Protein AF-A0A8T5SQ68-F1 (afdb_monomer)

Secondary structure (DSSP, 8-state):
-PPPHHHHHHHHHHPEEPTTHHHHHHHHHGGG-TTTSTTS-HHHHHHHHHHHHHHHHHHHTT-SEE-HHHHHHHHHHHHHHHHS-------SS------PPP---HHHHHHHHHT----HHHHHHHHHHHHHHHHHHHHTT-

Mean predicted aligned error: 16.16 Å

Solvent-accessible surface area (backbone atoms only — not comparable to full-atom values): 8433 Å² total; per-residue (Å²): 132,85,80,49,75,66,55,50,52,54,42,44,72,64,28,38,72,44,88,69,49,63,60,55,49,44,72,59,29,61,79,51,41,54,90,84,44,70,93,64,60,52,30,63,54,48,44,52,47,39,57,51,42,13,22,43,50,19,43,75,72,72,34,60,56,22,51,71,70,28,45,51,54,27,46,54,52,48,47,52,56,67,71,41,92,63,87,81,62,85,42,95,88,54,77,65,87,83,79,76,79,92,77,97,54,72,70,59,49,59,51,52,61,74,64,59,77,71,53,72,70,56,48,52,50,50,51,56,51,48,52,52,50,51,50,53,29,65,76,64,79,100

Structure (mmCIF, N/CA/C/O backbone):
data_AF-A0A8T5SQ68-F1
#
_entry.id   AF-A0A8T5SQ68-F1
#
loop_
_atom_site.group_PDB
_atom_site.id
_atom_site.type_symbol
_atom_site.label_atom_id
_atom_site.label_alt_id
_atom_site.label_comp_id
_atom_site.label_asym_id
_atom_site.label_entity_id
_atom_site.label_seq_id
_atom_site.pdbx_PDB_ins_code
_atom_site.Cartn_x
_atom_site.Cartn_y
_atom_site.Cartn_z
_atom_site.occupancy
_atom_site.B_iso_or_equiv
_atom_site.auth_seq_id
_atom_site.auth_comp_id
_atom_site.auth_asym_id
_atom_site.auth_atom_id
_atom_site.pdbx_PDB_model_num
ATOM 1 N N . MET A 1 1 ? -25.469 -1.768 2.848 1.00 49.78 1 MET A N 1
ATOM 2 C CA . MET A 1 1 ? -25.227 -0.749 1.802 1.00 49.78 1 MET A CA 1
ATOM 3 C C . MET A 1 1 ? -23.784 -0.870 1.349 1.00 49.78 1 MET A C 1
ATOM 5 O O . MET A 1 1 ? -22.913 -0.959 2.204 1.00 49.78 1 MET A O 1
ATOM 9 N N . SER A 1 2 ? -23.524 -0.923 0.044 1.00 72.50 2 SER A N 1
ATOM 10 C CA . SER A 1 2 ? -22.158 -0.872 -0.489 1.00 72.50 2 SER A CA 1
ATOM 11 C C . SER A 1 2 ? -21.561 0.516 -0.240 1.00 72.50 2 SER A C 1
ATOM 13 O O . SER A 1 2 ? -22.194 1.513 -0.585 1.00 72.50 2 SER A O 1
ATOM 15 N N . ARG A 1 3 ? -20.367 0.589 0.360 1.00 72.31 3 ARG A N 1
ATOM 16 C CA . ARG A 1 3 ? -19.644 1.856 0.562 1.00 72.31 3 ARG A CA 1
ATOM 17 C C . ARG A 1 3 ? -19.318 2.468 -0.802 1.00 72.31 3 ARG A C 1
ATOM 19 O O . ARG A 1 3 ? -18.818 1.756 -1.674 1.00 72.31 3 ARG A O 1
ATOM 26 N N . THR A 1 4 ? -19.597 3.756 -1.007 1.00 80.94 4 THR A N 1
ATOM 27 C CA . THR A 1 4 ? -19.184 4.420 -2.251 1.00 80.94 4 THR A CA 1
ATOM 28 C C . THR A 1 4 ? -17.679 4.712 -2.215 1.00 80.94 4 THR A C 1
ATOM 30 O O . THR A 1 4 ? -17.112 4.861 -1.128 1.00 80.94 4 THR A O 1
ATOM 33 N N . PRO A 1 5 ? -16.998 4.844 -3.368 1.00 76.50 5 PRO A N 1
ATOM 34 C CA . PRO A 1 5 ? -15.575 5.195 -3.394 1.00 76.50 5 PRO A CA 1
ATOM 35 C C . PRO A 1 5 ? -15.244 6.482 -2.617 1.00 76.50 5 PRO A C 1
ATOM 37 O O . PRO A 1 5 ? -14.193 6.584 -1.987 1.00 76.50 5 PRO A O 1
ATOM 40 N N . VAL A 1 6 ? -16.166 7.450 -2.613 1.00 76.50 6 VAL A N 1
ATOM 41 C CA . VAL A 1 6 ? -16.026 8.714 -1.875 1.00 76.50 6 VAL A CA 1
ATOM 42 C C . VAL A 1 6 ? -16.093 8.490 -0.362 1.00 76.50 6 VAL A C 1
ATOM 44 O O . VAL A 1 6 ? -15.338 9.121 0.379 1.00 76.50 6 VAL A O 1
ATOM 47 N N . ASP A 1 7 ? -16.950 7.581 0.104 1.00 75.19 7 ASP A N 1
ATOM 48 C CA . ASP A 1 7 ? -17.066 7.254 1.530 1.00 75.19 7 ASP A CA 1
ATOM 49 C C . ASP A 1 7 ? -15.795 6.586 2.053 1.00 75.19 7 ASP A C 1
ATOM 51 O O . ASP A 1 7 ? -15.318 6.936 3.133 1.00 75.19 7 ASP A O 1
ATOM 55 N N . VAL A 1 8 ? -15.201 5.693 1.254 1.00 77.62 8 VAL A N 1
ATOM 56 C CA . VAL A 1 8 ? -13.913 5.062 1.575 1.00 77.62 8 VAL A CA 1
ATOM 57 C C . VAL A 1 8 ? -12.814 6.118 1.656 1.00 77.62 8 VAL A C 1
ATOM 59 O O . VAL A 1 8 ? -12.080 6.158 2.637 1.00 77.62 8 VAL A O 1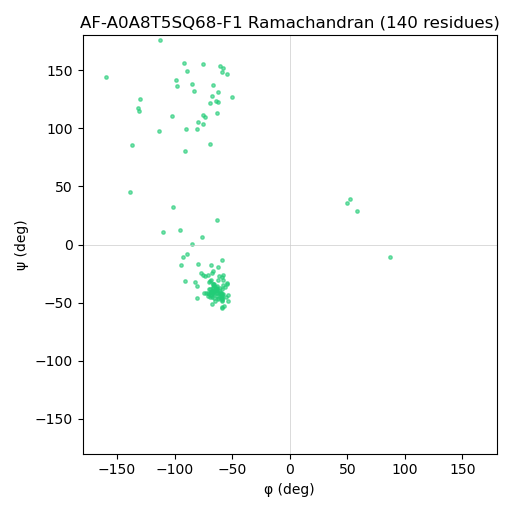
ATOM 62 N N . TYR A 1 9 ? -12.736 7.031 0.683 1.00 81.50 9 TYR A N 1
ATOM 63 C CA . TYR A 1 9 ? -11.736 8.103 0.700 1.00 81.50 9 TYR A CA 1
ATOM 64 C C . TYR A 1 9 ? -11.866 9.005 1.937 1.00 81.50 9 TYR A C 1
ATOM 66 O O . TYR A 1 9 ? -10.871 9.318 2.592 1.00 81.50 9 TYR A O 1
ATOM 74 N N . ARG A 1 10 ? -13.096 9.384 2.308 1.00 83.19 10 ARG A N 1
ATOM 75 C CA . ARG A 1 10 ? -13.359 10.145 3.541 1.00 83.19 10 ARG A CA 1
ATOM 76 C C . ARG A 1 10 ? -12.974 9.364 4.795 1.00 83.19 10 ARG A C 1
ATOM 78 O O . ARG A 1 10 ? -12.459 9.969 5.729 1.00 83.19 10 ARG A O 1
ATOM 85 N N . GLY A 1 11 ? -13.217 8.055 4.812 1.00 81.62 11 GLY A N 1
ATOM 86 C CA . GLY A 1 11 ? -12.796 7.153 5.883 1.00 81.62 11 GLY A CA 1
ATOM 87 C C . GLY A 1 11 ? -11.283 7.153 6.073 1.00 81.62 11 GLY A C 1
ATOM 88 O O . GLY A 1 11 ? -10.797 7.501 7.143 1.00 81.62 11 GLY A O 1
ATOM 89 N N . LEU A 1 12 ? -10.536 6.902 4.996 1.00 85.19 12 LEU A N 1
ATOM 90 C CA . LEU A 1 12 ? -9.069 6.887 5.002 1.00 85.19 12 LEU A CA 1
ATOM 91 C C . LEU A 1 12 ? -8.449 8.216 5.462 1.00 85.19 12 LEU A C 1
ATOM 93 O O . LEU A 1 12 ? -7.396 8.229 6.098 1.00 85.19 12 LEU A O 1
ATOM 97 N N . LEU A 1 13 ? -9.079 9.350 5.140 1.00 87.25 13 LEU A N 1
ATOM 98 C CA . LEU A 1 13 ? -8.618 10.659 5.611 1.00 87.25 13 LEU A CA 1
ATOM 99 C C . LEU A 1 13 ? -8.821 10.854 7.119 1.00 87.25 13 LEU A C 1
ATOM 101 O O . LEU A 1 13 ? -8.031 11.564 7.740 1.00 87.25 13 LEU A O 1
ATOM 105 N N . LYS A 1 14 ? -9.860 10.245 7.699 1.00 87.38 14 LYS A N 1
ATOM 106 C CA . LYS A 1 14 ? -10.158 10.330 9.135 1.00 87.38 14 LYS A CA 1
ATOM 107 C C . LYS A 1 14 ? -9.300 9.379 9.964 1.00 87.38 14 LYS A C 1
ATOM 109 O O . LYS A 1 14 ? -8.893 9.763 11.057 1.00 87.38 14 LYS A O 1
ATOM 114 N N . THR A 1 15 ? -8.991 8.196 9.435 1.00 90.06 15 THR A N 1
ATOM 115 C CA . THR A 1 15 ? -8.164 7.199 10.120 1.00 90.06 15 THR A CA 1
ATOM 116 C C . THR A 1 15 ? -6.741 7.718 10.330 1.00 90.06 15 THR A C 1
ATOM 118 O O . THR A 1 15 ? -6.045 8.113 9.382 1.00 90.06 15 THR A O 1
ATOM 121 N N . ARG A 1 16 ? -6.301 7.724 11.587 1.00 91.44 16 ARG A N 1
ATOM 122 C CA . ARG A 1 16 ? -4.962 8.143 12.012 1.00 91.44 16 ARG A CA 1
ATOM 123 C C . ARG A 1 16 ? -4.022 6.944 12.058 1.00 91.44 16 ARG A C 1
ATOM 125 O O . ARG A 1 16 ? -4.465 5.805 12.137 1.00 91.44 16 ARG A O 1
ATOM 132 N N . LEU A 1 17 ? -2.729 7.215 11.942 1.00 88.62 17 LEU A N 1
ATOM 133 C CA . LEU A 1 17 ? -1.692 6.220 12.190 1.00 88.62 17 LEU A CA 1
ATOM 134 C C . LEU A 1 17 ? -1.185 6.445 13.611 1.00 88.62 17 LEU A C 1
ATOM 136 O O . LEU A 1 17 ? -0.944 7.599 13.969 1.00 88.62 17 LEU A O 1
ATOM 140 N N . GLU A 1 18 ? -1.006 5.369 14.367 1.00 90.75 18 GLU A N 1
ATOM 141 C CA . GLU A 1 18 ? -0.240 5.392 15.611 1.00 90.75 18 GLU A CA 1
ATOM 142 C C . GLU A 1 18 ? 1.171 5.969 15.361 1.00 90.75 18 GLU A C 1
ATOM 144 O O . GLU A 1 18 ? 1.752 5.785 14.285 1.00 90.75 18 GLU A O 1
ATOM 149 N N . GLU A 1 19 ? 1.731 6.685 16.342 1.00 85.38 19 GLU A N 1
ATOM 150 C CA . GLU A 1 19 ? 2.985 7.447 16.195 1.00 85.38 19 GLU A CA 1
ATOM 151 C C . GLU A 1 19 ? 4.190 6.592 15.778 1.00 85.38 19 GLU A C 1
ATOM 153 O O . GLU A 1 19 ? 5.087 7.089 15.104 1.00 85.38 19 GLU A O 1
ATOM 158 N N . SER A 1 20 ? 4.190 5.304 16.126 1.00 86.31 20 SER A N 1
ATOM 159 C CA . SER A 1 20 ? 5.266 4.355 15.820 1.00 86.31 20 SER A CA 1
ATOM 160 C C . SER A 1 20 ? 5.228 3.810 14.383 1.00 86.31 20 SER A C 1
ATOM 162 O O . SER A 1 20 ? 6.219 3.271 13.889 1.00 86.31 20 SER A O 1
ATOM 164 N N . ILE A 1 21 ? 4.096 3.941 13.683 1.00 88.50 21 ILE A N 1
ATOM 165 C CA . ILE A 1 21 ? 3.873 3.330 12.364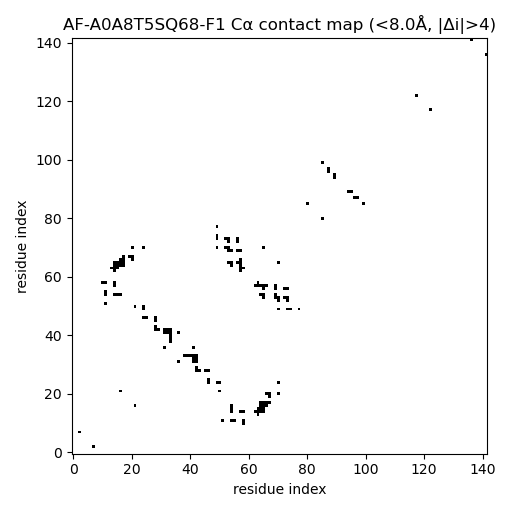 1.00 88.50 21 ILE A CA 1
ATOM 166 C C . ILE A 1 21 ? 4.734 3.936 11.244 1.00 88.50 21 ILE A C 1
ATOM 168 O O . ILE A 1 21 ? 5.245 3.167 10.424 1.00 88.50 21 ILE A O 1
ATOM 172 N N . PRO A 1 22 ? 4.895 5.272 11.133 1.00 88.00 22 PRO A N 1
ATOM 173 C CA . PRO A 1 22 ? 5.717 5.870 10.084 1.00 88.00 22 PRO A CA 1
ATOM 174 C C . PRO A 1 22 ? 7.137 5.298 10.029 1.00 88.00 22 PRO A C 1
ATOM 176 O O . PRO A 1 22 ? 7.584 4.942 8.938 1.00 88.00 22 PRO A O 1
ATOM 179 N N . ASP A 1 23 ? 7.778 5.125 11.185 1.00 86.69 23 ASP A N 1
ATOM 180 C CA . ASP A 1 23 ? 9.145 4.606 11.300 1.00 86.69 23 ASP A CA 1
ATOM 181 C C . ASP A 1 23 ? 9.229 3.132 10.865 1.00 86.69 23 ASP A C 1
ATOM 183 O O . ASP A 1 23 ? 10.171 2.719 10.186 1.00 86.69 23 ASP A O 1
ATOM 187 N N . GLN A 1 24 ? 8.205 2.332 11.179 1.00 85.62 24 GLN A N 1
ATOM 188 C CA . GLN A 1 24 ? 8.119 0.928 10.751 1.00 85.62 24 GLN A CA 1
ATOM 189 C C . GLN A 1 24 ? 7.954 0.801 9.231 1.00 85.62 24 GLN A C 1
ATOM 191 O O . GLN A 1 24 ? 8.605 -0.027 8.589 1.00 85.62 24 GLN A O 1
ATOM 196 N N . ILE A 1 25 ? 7.117 1.650 8.627 1.00 86.88 25 ILE A N 1
ATOM 197 C CA . ILE A 1 25 ? 6.952 1.702 7.167 1.00 86.88 25 ILE A CA 1
ATOM 198 C C . ILE A 1 25 ? 8.266 2.125 6.498 1.00 86.88 25 ILE A C 1
ATOM 200 O O . ILE A 1 25 ? 8.644 1.579 5.455 1.00 86.88 25 ILE A O 1
ATOM 204 N N . GLU A 1 26 ? 8.981 3.085 7.080 1.00 85.88 26 GLU A N 1
ATOM 205 C CA . GLU A 1 26 ? 10.283 3.522 6.579 1.00 85.88 26 GLU A CA 1
ATOM 206 C C . GLU A 1 26 ? 11.314 2.385 6.614 1.00 85.88 26 GLU A C 1
ATOM 208 O O . GLU A 1 26 ? 11.947 2.112 5.592 1.00 85.88 26 GLU A O 1
ATOM 213 N N . ALA A 1 27 ? 11.397 1.633 7.716 1.00 84.38 27 ALA A N 1
ATOM 214 C CA . ALA A 1 27 ? 12.311 0.494 7.864 1.00 84.38 27 ALA A CA 1
ATOM 215 C C . ALA A 1 27 ? 12.118 -0.605 6.796 1.00 84.38 27 ALA A C 1
ATOM 217 O O . ALA A 1 27 ? 13.076 -1.287 6.406 1.00 84.38 27 ALA A O 1
ATOM 218 N N . VAL A 1 28 ? 10.891 -0.778 6.298 1.00 80.81 28 VAL A N 1
ATOM 219 C CA . VAL A 1 28 ? 10.574 -1.702 5.197 1.00 80.81 28 VAL A CA 1
ATOM 220 C C . VAL A 1 28 ? 10.915 -1.081 3.843 1.00 80.81 28 VAL A C 1
ATOM 222 O O . VAL A 1 28 ? 11.547 -1.719 2.999 1.00 80.81 28 VAL A O 1
ATOM 225 N N . THR A 1 29 ? 10.532 0.177 3.627 1.00 80.00 29 THR A N 1
ATOM 226 C CA . THR A 1 29 ? 10.631 0.835 2.312 1.00 80.00 29 THR A CA 1
ATOM 227 C C . THR A 1 29 ? 12.044 1.284 1.940 1.00 80.00 29 THR A C 1
ATOM 229 O O . THR A 1 29 ? 12.370 1.314 0.753 1.00 80.00 29 THR A O 1
ATOM 232 N N . VAL A 1 30 ? 12.923 1.520 2.921 1.00 79.19 30 VAL A N 1
ATOM 233 C CA . VAL A 1 30 ? 14.356 1.824 2.711 1.00 79.19 30 VAL A CA 1
ATOM 234 C C . VAL A 1 30 ? 15.095 0.717 1.946 1.00 79.19 30 VAL A C 1
ATOM 236 O O . VAL A 1 30 ? 16.073 0.977 1.243 1.00 79.19 30 VAL A O 1
ATOM 239 N N . ARG A 1 31 ? 14.613 -0.528 2.020 1.00 71.81 31 ARG A N 1
ATOM 240 C CA . ARG A 1 31 ? 15.208 -1.667 1.300 1.00 71.81 31 ARG A CA 1
ATOM 241 C C . ARG A 1 31 ? 15.028 -1.572 -0.217 1.00 71.81 31 ARG A C 1
ATOM 243 O O . ARG A 1 31 ? 15.755 -2.226 -0.954 1.00 71.81 31 ARG A O 1
ATOM 250 N N . PHE A 1 32 ? 14.100 -0.733 -0.676 1.00 65.06 32 PHE A N 1
ATOM 251 C CA . PHE A 1 32 ? 13.783 -0.495 -2.085 1.00 65.06 32 PHE A CA 1
ATOM 252 C C . PHE A 1 32 ? 14.409 0.814 -2.597 1.00 65.06 32 PHE A C 1
ATOM 254 O O . PHE A 1 32 ? 13.822 1.521 -3.415 1.00 65.06 32 PHE A O 1
ATOM 261 N N . THR A 1 33 ? 15.577 1.179 -2.062 1.00 57.53 33 THR A N 1
ATOM 262 C CA . THR A 1 33 ? 16.271 2.442 -2.345 1.00 57.53 33 THR A CA 1
ATOM 263 C C . THR A 1 33 ? 16.637 2.611 -3.821 1.00 57.53 33 THR A C 1
ATOM 265 O O . THR A 1 33 ? 16.867 1.651 -4.561 1.00 57.53 33 THR A O 1
ATOM 268 N N . ASP A 1 34 ? 16.738 3.877 -4.233 1.00 52.78 34 ASP A N 1
ATOM 269 C CA . ASP A 1 34 ? 16.906 4.312 -5.624 1.00 52.78 34 ASP A CA 1
ATOM 270 C C . ASP A 1 34 ? 18.161 3.755 -6.324 1.00 52.78 34 ASP A C 1
ATOM 272 O O . ASP A 1 34 ? 18.236 3.794 -7.546 1.00 52.78 34 ASP A O 1
ATOM 276 N N . ALA A 1 35 ? 19.122 3.178 -5.595 1.00 50.62 35 ALA A N 1
ATOM 277 C CA . ALA A 1 35 ? 20.294 2.532 -6.187 1.00 50.62 35 ALA A CA 1
ATOM 278 C C . ALA A 1 35 ? 19.936 1.326 -7.082 1.00 50.62 35 ALA A C 1
ATOM 280 O O . ALA A 1 35 ? 20.644 1.061 -8.050 1.00 50.62 35 ALA A O 1
ATOM 281 N N . GLN A 1 36 ? 18.839 0.612 -6.791 1.00 47.47 36 GLN A N 1
ATOM 282 C CA . GLN A 1 36 ? 18.356 -0.507 -7.619 1.00 47.47 36 GLN A CA 1
ATOM 283 C C . GLN A 1 36 ? 17.296 -0.091 -8.652 1.00 47.47 36 GLN A C 1
ATOM 285 O O . GLN A 1 36 ? 17.061 -0.821 -9.612 1.00 47.47 36 GLN A O 1
ATOM 290 N N . PHE A 1 37 ? 16.669 1.077 -8.477 1.00 51.19 37 PHE A N 1
ATOM 291 C CA . PHE A 1 37 ? 15.521 1.531 -9.273 1.00 51.19 37 PHE A CA 1
ATOM 292 C C . PHE A 1 37 ? 15.620 3.023 -9.630 1.00 51.19 37 PHE A C 1
ATOM 294 O O . PHE A 1 37 ? 14.654 3.783 -9.485 1.00 51.19 37 PHE A O 1
ATOM 301 N N . LEU A 1 38 ? 16.808 3.441 -10.068 1.00 50.69 38 LEU A N 1
ATOM 302 C CA . LEU A 1 38 ? 17.174 4.837 -10.311 1.00 50.69 38 LEU A CA 1
ATOM 303 C C . LEU A 1 38 ? 16.127 5.561 -11.175 1.00 50.69 38 LEU A C 1
ATOM 305 O O . LEU A 1 38 ? 15.742 5.088 -12.241 1.00 50.69 38 LEU A O 1
ATOM 309 N N . GLY A 1 39 ? 15.642 6.705 -10.685 1.00 54.34 39 GLY A N 1
ATOM 310 C CA . GLY A 1 39 ? 14.663 7.555 -11.377 1.00 54.34 39 GLY A CA 1
ATOM 311 C C . GLY A 1 39 ? 13.185 7.201 -11.155 1.00 54.34 39 GLY A C 1
ATOM 312 O O . GLY A 1 39 ? 12.320 8.007 -11.493 1.00 54.34 39 GLY A O 1
ATOM 313 N N . SER A 1 40 ? 12.864 6.055 -10.543 1.00 59.72 40 SER A N 1
ATOM 314 C CA . SER A 1 40 ? 11.469 5.597 -10.387 1.00 59.72 40 SER A CA 1
ATOM 315 C C . SER A 1 40 ? 10.781 6.018 -9.078 1.00 59.72 40 SER A C 1
ATOM 317 O O . SER A 1 40 ? 9.565 5.863 -8.958 1.00 59.72 40 SER A O 1
ATOM 319 N N . LYS A 1 41 ? 11.527 6.558 -8.097 1.00 68.62 41 LYS A N 1
ATOM 320 C CA . LYS A 1 41 ? 11.023 6.959 -6.762 1.00 68.62 41 LYS A CA 1
ATOM 321 C C . LYS A 1 41 ? 10.193 5.859 -6.084 1.00 68.62 41 LYS A C 1
ATOM 323 O O . LYS A 1 41 ? 9.188 6.136 -5.421 1.00 68.62 41 LYS A O 1
ATOM 328 N N . ILE A 1 42 ? 10.574 4.596 -6.282 1.00 71.06 42 ILE A N 1
ATOM 329 C CA . ILE A 1 42 ? 9.743 3.448 -5.908 1.00 71.06 42 ILE A CA 1
ATOM 330 C C . ILE A 1 42 ? 9.509 3.370 -4.398 1.00 71.06 42 ILE A C 1
ATOM 332 O O . ILE A 1 42 ? 8.391 3.094 -3.971 1.00 71.06 42 ILE A O 1
ATOM 336 N N . SER A 1 43 ? 10.511 3.737 -3.598 1.00 73.19 43 SER A N 1
ATOM 337 C CA . SER A 1 43 ? 10.413 3.867 -2.141 1.00 73.19 43 SER A CA 1
ATOM 338 C C . SER A 1 43 ? 9.254 4.783 -1.734 1.00 73.19 43 SER A C 1
ATOM 340 O O . SER A 1 43 ? 8.388 4.373 -0.970 1.00 73.19 43 SER A O 1
ATOM 342 N N . VAL A 1 44 ? 9.144 5.972 -2.338 1.00 79.50 44 VAL A N 1
ATOM 343 C CA . VAL A 1 44 ? 8.070 6.947 -2.074 1.00 79.50 44 VAL A CA 1
ATOM 344 C C . VAL A 1 44 ? 6.694 6.370 -2.402 1.00 79.50 44 VAL A C 1
ATOM 346 O O . VAL A 1 44 ? 5.727 6.582 -1.663 1.00 79.50 44 VAL A O 1
ATOM 349 N N . HIS A 1 45 ? 6.581 5.649 -3.517 1.00 79.31 45 HIS A N 1
ATOM 350 C CA . HIS A 1 45 ? 5.326 5.021 -3.925 1.00 79.31 45 HIS A CA 1
ATOM 351 C C . HIS A 1 45 ? 4.925 3.878 -2.988 1.00 79.31 45 HIS A C 1
ATOM 353 O O . HIS A 1 45 ? 3.758 3.802 -2.600 1.00 79.31 45 HIS A O 1
ATOM 359 N N . LEU A 1 46 ? 5.883 3.058 -2.556 1.00 80.62 46 LEU A N 1
ATOM 360 C CA . LEU A 1 46 ? 5.665 1.983 -1.590 1.00 80.62 46 LEU A CA 1
ATOM 361 C C . LEU A 1 46 ? 5.302 2.522 -0.203 1.00 80.62 46 LEU A C 1
ATOM 363 O O . LEU A 1 46 ? 4.367 2.024 0.417 1.00 80.62 46 LEU A O 1
ATOM 367 N N . THR A 1 47 ? 5.940 3.603 0.252 1.00 85.75 47 THR A N 1
ATOM 368 C CA . THR A 1 47 ? 5.567 4.285 1.500 1.00 85.75 47 THR A CA 1
ATOM 369 C C . THR A 1 47 ? 4.122 4.777 1.445 1.00 85.75 47 THR A C 1
ATOM 371 O O . THR A 1 47 ? 3.373 4.623 2.409 1.00 85.75 47 THR A O 1
ATOM 374 N N . ARG A 1 48 ? 3.697 5.365 0.318 1.00 86.44 48 ARG A N 1
ATOM 375 C CA . ARG A 1 48 ? 2.303 5.802 0.128 1.00 86.44 48 ARG A CA 1
ATOM 376 C C . ARG A 1 48 ? 1.339 4.622 0.102 1.00 86.44 48 ARG A C 1
ATOM 378 O O . ARG A 1 48 ? 0.278 4.716 0.712 1.00 86.44 48 ARG A O 1
ATOM 385 N N . PHE A 1 49 ? 1.708 3.540 -0.580 1.00 86.38 49 PHE A N 1
ATOM 386 C CA . PHE A 1 49 ? 0.917 2.315 -0.634 1.00 86.38 49 PHE A CA 1
ATOM 387 C C . PHE A 1 49 ? 0.691 1.743 0.767 1.00 86.38 49 PHE A C 1
ATOM 389 O O . PHE A 1 49 ? -0.459 1.611 1.177 1.00 86.38 49 PHE A O 1
ATOM 396 N N . LEU A 1 50 ? 1.765 1.505 1.527 1.00 88.12 50 LEU A N 1
ATOM 397 C CA . LEU A 1 50 ? 1.682 0.951 2.878 1.00 88.12 50 LEU A CA 1
ATOM 398 C C . LEU A 1 50 ? 0.843 1.847 3.796 1.00 88.12 50 LEU A C 1
ATOM 400 O O . LEU A 1 50 ? -0.089 1.363 4.422 1.00 88.12 50 LEU A O 1
ATOM 404 N N . LYS A 1 51 ? 1.057 3.172 3.786 1.00 89.31 51 LYS A N 1
ATOM 405 C CA . LYS A 1 51 ? 0.241 4.112 4.581 1.00 89.31 51 LYS A CA 1
ATOM 406 C C . LYS A 1 51 ? -1.250 4.042 4.244 1.00 89.31 51 LYS A C 1
ATOM 408 O O . LYS A 1 51 ? -2.084 4.106 5.144 1.00 89.31 51 LYS A O 1
ATOM 413 N N . LEU A 1 52 ? -1.597 3.962 2.959 1.00 89.69 52 LEU A N 1
ATOM 414 C CA . LEU A 1 52 ? -2.994 3.884 2.524 1.00 89.69 52 LEU A CA 1
ATOM 415 C C . LEU A 1 52 ? -3.621 2.542 2.893 1.00 89.69 52 LEU A C 1
ATOM 417 O O . LEU A 1 52 ? -4.758 2.521 3.358 1.00 89.69 52 LEU A O 1
ATOM 421 N N . PHE A 1 53 ? -2.889 1.447 2.706 1.00 89.94 53 PHE A N 1
ATOM 422 C CA . PHE A 1 53 ? -3.391 0.108 2.978 1.00 89.94 53 PHE A CA 1
ATOM 423 C C . PHE A 1 53 ? -3.549 -0.144 4.482 1.00 89.94 53 PHE A C 1
ATOM 425 O O . PHE A 1 53 ? -4.600 -0.605 4.905 1.00 89.94 53 PHE A O 1
ATOM 432 N N . THR A 1 54 ? -2.594 0.290 5.307 1.00 91.25 54 THR A N 1
ATOM 433 C CA . THR A 1 54 ? -2.706 0.270 6.775 1.00 91.25 54 THR A CA 1
ATOM 434 C C . THR A 1 54 ? -3.954 1.013 7.263 1.00 91.25 54 THR A C 1
ATOM 436 O O . THR A 1 54 ? -4.716 0.502 8.079 1.00 91.25 54 THR A O 1
ATOM 439 N N . LYS A 1 55 ? -4.233 2.204 6.716 1.00 90.88 55 LYS A N 1
ATOM 440 C CA . LYS A 1 55 ? -5.467 2.941 7.036 1.00 90.88 55 LYS A CA 1
ATOM 441 C C . LYS A 1 55 ? -6.723 2.242 6.527 1.00 90.88 55 LYS A C 1
ATOM 443 O O . LYS A 1 55 ? -7.770 2.347 7.157 1.00 90.88 55 LYS A O 1
ATOM 448 N N . LEU A 1 56 ? -6.635 1.565 5.383 1.00 89.12 56 LEU A N 1
ATOM 449 C CA . LEU A 1 56 ? -7.752 0.826 4.808 1.00 89.12 56 LEU A CA 1
ATOM 450 C C . LEU A 1 56 ? -8.146 -0.350 5.693 1.00 89.12 56 LEU A C 1
ATOM 452 O O . LEU A 1 56 ? -9.332 -0.493 5.964 1.00 89.12 56 LEU A O 1
ATOM 456 N N . VAL A 1 57 ? -7.180 -1.133 6.175 1.00 90.88 57 VAL A N 1
ATOM 457 C CA . VAL A 1 57 ? -7.423 -2.248 7.103 1.00 90.88 57 VAL A CA 1
ATOM 458 C C . VAL A 1 57 ? -8.137 -1.739 8.357 1.00 90.88 57 VAL A C 1
ATOM 460 O O . VAL A 1 57 ? -9.246 -2.179 8.657 1.00 90.88 57 VAL A O 1
ATOM 463 N N . ALA A 1 58 ? -7.586 -0.716 9.015 1.00 90.62 58 ALA A N 1
ATOM 464 C CA . ALA A 1 58 ? -8.203 -0.120 10.199 1.00 90.62 58 ALA A CA 1
ATOM 465 C C . ALA A 1 58 ? -9.621 0.420 9.926 1.00 90.62 58 ALA A C 1
ATOM 467 O O . ALA A 1 58 ? -10.546 0.164 10.696 1.00 90.62 58 ALA A O 1
ATOM 468 N N . TYR A 1 59 ? -9.826 1.106 8.797 1.00 89.38 59 TYR A N 1
ATOM 469 C CA . TYR A 1 59 ? -11.141 1.613 8.401 1.00 89.38 59 TYR A CA 1
ATOM 470 C C . TYR A 1 59 ? -12.160 0.495 8.124 1.00 89.38 59 TYR A C 1
ATOM 472 O O . TYR A 1 59 ? -13.338 0.632 8.466 1.00 89.38 59 TYR A O 1
ATOM 480 N N . LEU A 1 60 ? -11.738 -0.611 7.505 1.00 87.88 60 LEU A N 1
ATOM 481 C CA . LEU A 1 60 ? -12.602 -1.768 7.253 1.00 87.88 60 LEU A CA 1
ATOM 482 C C . LEU A 1 60 ? -13.029 -2.443 8.561 1.00 87.88 60 LEU A C 1
ATOM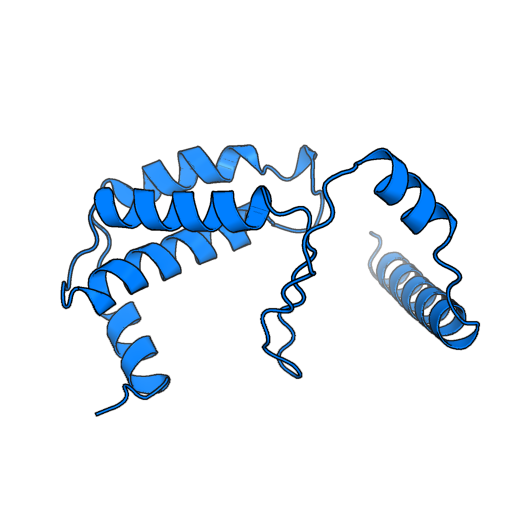 484 O O . LEU A 1 60 ? -14.198 -2.812 8.689 1.00 87.88 60 LEU A O 1
ATOM 488 N N . GLU A 1 61 ? -12.133 -2.467 9.547 1.00 89.69 61 GLU A N 1
ATOM 489 C CA . GLU A 1 61 ? -12.387 -2.883 10.932 1.00 89.69 61 GLU A CA 1
ATOM 490 C C . GLU A 1 61 ? -13.148 -1.829 11.761 1.00 89.69 61 GLU A C 1
ATOM 492 O O . GLU A 1 61 ? -13.351 -1.990 12.961 1.00 89.69 61 GLU A O 1
ATOM 497 N N . SER A 1 62 ? -13.613 -0.742 11.131 1.00 89.50 62 SER A N 1
ATOM 498 C CA . SER A 1 62 ? -14.345 0.360 11.777 1.00 89.50 62 SER A CA 1
ATOM 499 C C . SER A 1 62 ? -13.567 1.052 12.906 1.00 89.50 62 SER A C 1
ATOM 501 O O . SER A 1 62 ? -14.168 1.596 13.833 1.00 89.50 62 SER A O 1
ATOM 503 N N . ARG A 1 63 ? -12.232 1.050 12.822 1.00 89.19 63 ARG A N 1
ATOM 504 C CA . ARG A 1 63 ? -11.325 1.747 13.739 1.00 89.19 63 ARG A CA 1
ATOM 505 C C . ARG A 1 63 ? -10.857 3.077 13.149 1.00 89.19 63 ARG A C 1
ATOM 507 O O . ARG A 1 63 ? -10.546 3.188 11.962 1.00 89.19 63 ARG A O 1
ATOM 514 N N . ASP A 1 64 ? -10.759 4.082 14.015 1.00 89.44 64 ASP A N 1
ATOM 515 C CA . ASP A 1 64 ? -10.266 5.422 13.666 1.00 89.44 64 ASP A CA 1
ATOM 516 C C . ASP A 1 64 ? -8.742 5.559 13.818 1.00 89.44 64 ASP A C 1
ATOM 518 O O . ASP A 1 64 ? -8.156 6.553 13.383 1.00 89.44 64 ASP A O 1
ATOM 522 N N . GLU A 1 65 ? -8.087 4.553 14.392 1.00 93.31 65 GLU A N 1
ATOM 523 C CA . GLU A 1 65 ? -6.643 4.490 14.583 1.00 93.31 65 GLU A CA 1
ATOM 524 C C . GLU A 1 65 ? -6.112 3.151 14.070 1.00 93.31 65 GLU A C 1
ATOM 526 O O . GLU A 1 65 ? -6.602 2.078 14.441 1.00 93.31 65 GLU A O 1
ATOM 531 N N . ALA A 1 66 ? -5.132 3.235 13.174 1.00 90.94 66 ALA A N 1
ATOM 532 C CA . ALA A 1 66 ? -4.401 2.083 12.690 1.00 90.94 66 ALA A CA 1
ATOM 533 C C . ALA A 1 66 ? -3.250 1.758 13.640 1.00 90.94 66 ALA A C 1
ATOM 535 O O . ALA A 1 66 ? -2.554 2.669 14.089 1.00 90.94 66 ALA A O 1
ATOM 536 N N . THR A 1 67 ? -3.057 0.469 13.899 1.00 92.19 67 THR A N 1
ATOM 537 C CA . THR A 1 67 ? -2.060 -0.081 14.824 1.00 92.19 67 THR A CA 1
ATOM 538 C C . THR A 1 67 ? -0.992 -0.866 14.068 1.00 92.19 67 THR A C 1
ATOM 540 O O . THR A 1 67 ? -1.087 -1.086 12.857 1.00 92.19 67 THR A O 1
ATOM 543 N N . LEU A 1 68 ? 0.019 -1.354 14.786 1.00 88.44 68 LEU A N 1
ATOM 544 C CA . LEU A 1 68 ? 1.064 -2.206 14.214 1.00 88.44 68 LEU A CA 1
ATOM 545 C C . LEU A 1 68 ? 0.513 -3.445 13.480 1.00 88.44 68 LEU A C 1
ATOM 547 O O . LEU A 1 68 ? 1.071 -3.845 12.462 1.00 88.44 68 LEU A O 1
ATOM 551 N N . SER A 1 69 ? -0.595 -4.031 13.948 1.00 89.56 69 SER A N 1
ATOM 552 C CA . SER A 1 69 ? -1.214 -5.189 13.282 1.00 89.56 69 SER A CA 1
ATOM 553 C C . SER A 1 69 ? -1.659 -4.861 11.853 1.00 89.56 69 SER A C 1
ATOM 555 O O . SER A 1 69 ? -1.497 -5.678 10.951 1.00 89.56 69 SER A O 1
ATOM 557 N N . ASP A 1 70 ? -2.157 -3.643 11.636 1.00 90.94 70 ASP A N 1
ATOM 558 C CA . ASP A 1 70 ? -2.627 -3.170 10.329 1.00 90.94 70 ASP A CA 1
ATOM 559 C C . ASP A 1 70 ? -1.459 -2.889 9.373 1.00 90.94 70 ASP A C 1
ATOM 561 O O . ASP A 1 70 ? -1.591 -2.958 8.149 1.00 90.94 70 ASP A O 1
ATOM 565 N N . VAL A 1 71 ? -0.293 -2.551 9.932 1.00 90.19 71 VAL A N 1
ATOM 566 C CA . VAL A 1 71 ? 0.958 -2.412 9.177 1.00 90.19 71 VAL A CA 1
ATOM 567 C C . VAL A 1 71 ? 1.453 -3.774 8.724 1.00 90.19 71 VAL A C 1
ATOM 569 O O . VAL A 1 71 ? 1.821 -3.914 7.562 1.00 90.19 71 VAL A O 1
ATOM 572 N N . THR A 1 72 ? 1.421 -4.777 9.602 1.00 88.69 72 THR A N 1
ATOM 573 C CA . THR A 1 72 ? 1.811 -6.148 9.254 1.00 88.69 72 THR A CA 1
ATOM 574 C C . THR A 1 72 ? 0.959 -6.689 8.114 1.00 88.69 72 THR A C 1
ATOM 576 O O . THR A 1 72 ? 1.508 -7.176 7.134 1.00 88.69 72 THR A O 1
ATOM 579 N N . GLU A 1 73 ? -0.360 -6.498 8.160 1.00 88.94 73 GLU A N 1
ATOM 580 C CA . GLU A 1 73 ? -1.240 -6.930 7.069 1.00 88.94 73 GLU A CA 1
ATOM 581 C C . GLU A 1 73 ? -0.956 -6.176 5.757 1.00 88.94 73 GLU A C 1
ATOM 583 O O . GLU A 1 73 ? -0.939 -6.766 4.676 1.00 88.94 73 GLU A O 1
ATOM 588 N N . ALA A 1 74 ? -0.651 -4.875 5.828 1.00 87.00 74 ALA A N 1
ATOM 589 C CA . ALA A 1 74 ? -0.227 -4.107 4.658 1.00 87.00 74 ALA A CA 1
ATOM 590 C C . ALA A 1 74 ? 1.110 -4.597 4.070 1.00 87.00 74 ALA A C 1
ATOM 592 O O . ALA A 1 74 ? 1.276 -4.593 2.846 1.00 87.00 74 ALA A O 1
ATOM 593 N N . ILE A 1 75 ? 2.048 -5.020 4.922 1.00 85.75 75 ILE A N 1
ATOM 594 C CA . ILE A 1 75 ? 3.324 -5.617 4.512 1.00 85.75 75 ILE A CA 1
ATOM 595 C C . ILE A 1 75 ? 3.086 -6.990 3.890 1.00 85.75 75 ILE A C 1
ATOM 597 O O . ILE A 1 75 ? 3.604 -7.228 2.809 1.00 85.75 75 ILE A O 1
ATOM 601 N N . ASP A 1 76 ? 2.256 -7.848 4.482 1.00 84.25 76 ASP A N 1
ATOM 602 C CA . ASP A 1 76 ? 1.928 -9.166 3.924 1.00 84.25 76 ASP A CA 1
ATOM 603 C C . ASP A 1 76 ? 1.298 -9.043 2.531 1.00 84.25 76 ASP A C 1
ATOM 605 O O . ASP A 1 76 ? 1.602 -9.815 1.619 1.00 84.25 76 ASP A O 1
ATOM 609 N N . VAL A 1 77 ? 0.452 -8.031 2.325 1.00 83.25 77 VAL A N 1
ATOM 610 C CA . VAL A 1 77 ? -0.124 -7.725 1.011 1.00 83.25 77 VAL A CA 1
ATOM 611 C C . VAL A 1 77 ? 0.937 -7.207 0.038 1.00 83.25 77 VAL A C 1
ATOM 613 O O . VAL A 1 77 ? 0.939 -7.595 -1.134 1.00 83.25 77 VAL A O 1
ATOM 616 N N . LEU A 1 78 ? 1.861 -6.359 0.495 1.00 81.38 78 LEU A N 1
ATOM 617 C CA . LEU A 1 78 ? 2.989 -5.914 -0.323 1.00 81.38 78 LEU A CA 1
ATOM 618 C C . LEU A 1 78 ? 3.906 -7.087 -0.703 1.00 81.38 78 LEU A C 1
ATOM 620 O O . LEU A 1 78 ? 4.294 -7.212 -1.865 1.00 81.38 78 LEU A O 1
ATOM 624 N N . ASP A 1 79 ? 4.221 -7.963 0.241 1.00 77.50 79 ASP A N 1
ATOM 625 C CA . ASP A 1 79 ? 5.023 -9.166 0.046 1.00 77.50 79 ASP A CA 1
ATOM 626 C C . ASP A 1 79 ? 4.314 -10.142 -0.887 1.00 77.50 79 ASP A C 1
ATOM 628 O O . ASP A 1 79 ? 4.933 -10.706 -1.788 1.00 77.50 79 ASP A O 1
ATOM 632 N N . TYR A 1 80 ? 2.995 -10.284 -0.774 1.00 71.12 80 TYR A N 1
ATOM 633 C CA . TYR A 1 80 ? 2.204 -11.032 -1.742 1.00 71.12 80 TYR A CA 1
ATOM 634 C C . TYR A 1 80 ? 2.348 -10.438 -3.151 1.00 71.12 80 TYR A C 1
ATOM 636 O O . TYR A 1 80 ? 2.656 -11.166 -4.094 1.00 71.12 80 TYR A O 1
ATOM 644 N N . PHE A 1 81 ? 2.216 -9.118 -3.311 1.00 67.50 81 PHE A N 1
ATOM 645 C CA . PHE A 1 81 ? 2.359 -8.476 -4.621 1.00 67.50 81 PHE A CA 1
ATOM 646 C C . PHE A 1 81 ? 3.779 -8.540 -5.188 1.00 67.50 81 PHE A C 1
ATOM 648 O O . PHE A 1 81 ? 3.940 -8.706 -6.397 1.00 67.50 81 PHE A O 1
ATOM 655 N N . THR A 1 82 ? 4.804 -8.438 -4.346 1.00 66.19 82 THR A N 1
ATOM 656 C CA . THR A 1 82 ? 6.212 -8.457 -4.772 1.00 66.19 82 THR A CA 1
ATOM 657 C C . THR A 1 82 ? 6.749 -9.876 -4.982 1.00 66.19 82 THR A C 1
ATOM 659 O O . THR A 1 82 ? 7.559 -10.092 -5.883 1.00 66.19 82 THR A O 1
ATOM 662 N N . SER A 1 83 ? 6.267 -10.867 -4.224 1.00 56.50 83 SER A N 1
ATOM 663 C CA . SER A 1 83 ? 6.596 -12.292 -4.405 1.00 56.50 83 SER A CA 1
ATOM 664 C C . SER A 1 83 ? 5.884 -12.912 -5.607 1.00 56.50 83 SER A C 1
ATOM 666 O O . SER A 1 83 ? 6.391 -13.856 -6.225 1.00 56.50 83 SER A O 1
ATOM 668 N N . THR A 1 84 ? 4.733 -12.365 -6.008 1.00 50.53 84 THR A N 1
ATOM 669 C CA . THR A 1 84 ? 4.154 -12.689 -7.306 1.00 50.53 84 THR A CA 1
ATOM 670 C C . THR A 1 84 ? 4.966 -12.010 -8.407 1.00 50.53 84 THR A C 1
ATOM 672 O O . THR A 1 84 ? 4.869 -10.811 -8.619 1.00 50.53 84 THR A O 1
ATOM 675 N N . SER A 1 85 ? 5.713 -12.784 -9.196 1.00 40.78 85 SER A N 1
ATOM 676 C CA . SER A 1 85 ? 6.433 -12.344 -10.411 1.00 40.78 85 SER A CA 1
ATOM 677 C C . SER A 1 85 ? 5.521 -11.838 -11.554 1.00 40.78 85 SER A C 1
ATOM 679 O O . SER A 1 85 ? 5.887 -11.858 -12.732 1.00 40.78 85 SER A O 1
ATOM 681 N N . LYS A 1 86 ? 4.290 -11.428 -11.229 1.00 47.62 86 LYS A N 1
ATOM 682 C CA . LYS A 1 86 ? 3.206 -11.067 -12.138 1.00 47.62 86 LYS A CA 1
ATOM 683 C C . LYS A 1 86 ? 3.123 -9.543 -12.195 1.00 47.62 86 LYS A C 1
ATOM 685 O O . LYS A 1 86 ? 2.749 -8.894 -11.227 1.00 47.62 86 LYS A O 1
ATOM 690 N N . TRP A 1 87 ? 3.496 -8.981 -13.337 1.00 45.25 87 TRP A N 1
ATOM 691 C CA . TRP A 1 87 ? 3.484 -7.545 -13.583 1.00 45.25 87 TRP A CA 1
ATOM 692 C C . TRP A 1 87 ? 2.042 -7.047 -13.491 1.00 45.25 87 TRP A C 1
ATOM 694 O O . TRP A 1 87 ? 1.195 -7.422 -14.302 1.00 45.25 87 TRP A O 1
ATOM 704 N N . TRP A 1 88 ? 1.749 -6.242 -12.479 1.00 45.62 88 TRP A N 1
ATOM 705 C CA . TRP A 1 88 ? 0.483 -5.538 -12.377 1.00 45.62 88 TRP A CA 1
ATOM 706 C C . TRP A 1 88 ? 0.578 -4.262 -13.217 1.00 45.62 88 TRP A C 1
ATOM 708 O O . TRP A 1 88 ? 1.549 -3.514 -13.141 1.00 45.62 88 TRP A O 1
ATOM 718 N N . SER A 1 89 ? -0.434 -4.018 -14.045 1.00 41.44 89 SER A N 1
ATOM 719 C CA . SER A 1 89 ? -0.621 -2.742 -14.727 1.00 41.44 89 SER A CA 1
ATOM 720 C C . SER A 1 89 ? -1.890 -2.124 -14.168 1.00 41.44 89 SER A C 1
ATOM 722 O O . SER A 1 89 ? -2.995 -2.505 -14.539 1.00 41.44 89 SER A O 1
ATOM 724 N N . MET A 1 90 ? -1.740 -1.212 -13.208 1.00 39.84 90 MET A N 1
ATOM 725 C CA . MET A 1 90 ? -2.868 -0.443 -12.691 1.00 39.84 90 MET A CA 1
ATOM 726 C C . MET A 1 90 ? -2.980 0.834 -13.523 1.00 39.84 90 MET A C 1
ATOM 728 O O . MET A 1 90 ? -2.463 1.885 -13.149 1.00 39.84 90 MET A O 1
ATOM 732 N N . THR A 1 91 ? -3.592 0.735 -14.705 1.00 43.31 91 THR A N 1
ATOM 733 C CA . THR A 1 91 ? -3.888 1.925 -15.514 1.00 43.31 91 THR A CA 1
ATOM 734 C C . THR A 1 91 ? -5.256 2.486 -15.137 1.00 43.31 91 THR A C 1
ATOM 736 O O . THR A 1 91 ? -6.159 1.748 -14.755 1.00 43.31 91 THR A O 1
ATOM 739 N N . ARG A 1 92 ? -5.439 3.807 -15.262 1.00 38.38 92 ARG A N 1
ATOM 740 C CA . ARG A 1 92 ? -6.751 4.453 -15.054 1.00 38.38 92 ARG A CA 1
ATOM 741 C C . ARG A 1 92 ? -7.828 3.983 -16.040 1.00 38.38 92 ARG A C 1
ATOM 743 O O . ARG A 1 92 ? -9.003 4.185 -15.764 1.00 38.38 92 ARG A O 1
ATOM 750 N N . ASN A 1 93 ? -7.425 3.395 -17.165 1.00 39.88 93 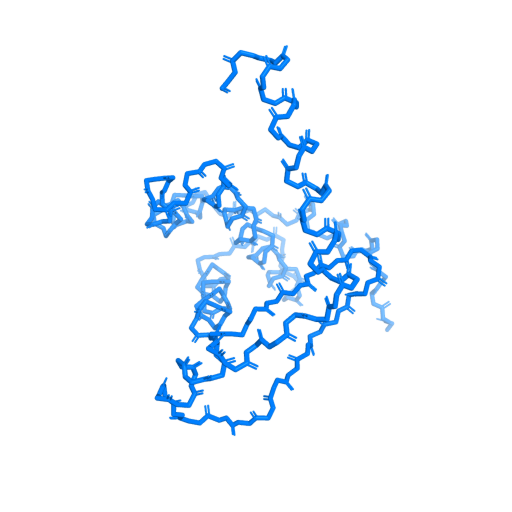ASN A N 1
ATOM 751 C CA . ASN A 1 93 ? -8.330 2.987 -18.235 1.00 39.88 93 ASN A CA 1
ATOM 752 C C . ASN A 1 93 ? -8.823 1.545 -18.055 1.00 39.88 93 ASN A C 1
ATOM 754 O O . ASN A 1 93 ? -9.958 1.251 -18.409 1.00 39.88 93 ASN A O 1
ATOM 758 N N . GLU A 1 94 ? -8.002 0.670 -17.470 1.00 41.06 94 GLU A N 1
ATOM 759 C CA . GLU A 1 94 ? -8.350 -0.723 -17.182 1.00 41.06 94 GLU A CA 1
ATOM 760 C C . GLU A 1 94 ? -7.848 -1.091 -15.781 1.00 41.06 94 GLU A C 1
ATOM 762 O O . GLU A 1 94 ? -6.741 -1.596 -15.595 1.00 41.06 94 GLU A O 1
ATOM 767 N N . SER A 1 95 ? -8.660 -0.801 -14.764 1.00 38.78 95 SER A N 1
ATOM 768 C CA . SER A 1 95 ? -8.399 -1.255 -13.399 1.00 38.78 95 SER A CA 1
ATOM 769 C C . SER A 1 95 ? -8.828 -2.717 -13.265 1.00 38.78 95 SER A C 1
ATOM 771 O O . SER A 1 95 ? -10.025 -3.004 -13.209 1.00 38.78 95 SER A O 1
ATOM 773 N N . GLY A 1 96 ? -7.874 -3.647 -13.213 1.00 42.06 96 GLY A N 1
ATOM 774 C CA . GLY A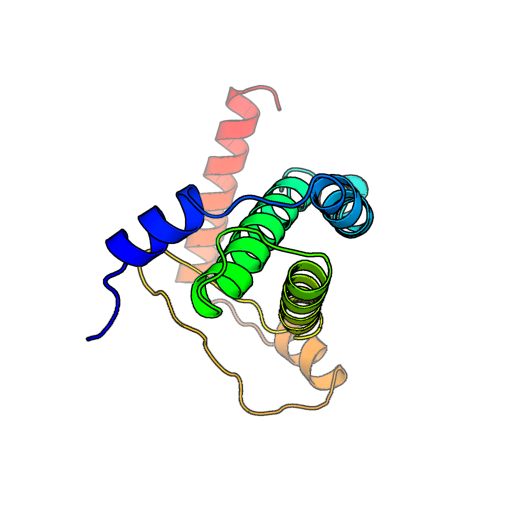 1 96 ? -8.176 -5.069 -13.054 1.00 42.06 96 GLY A CA 1
ATOM 775 C C . GLY A 1 96 ? -6.995 -5.890 -12.541 1.00 42.06 96 GLY A C 1
ATOM 776 O O . GLY A 1 96 ? -5.844 -5.641 -12.889 1.00 42.06 96 GLY A O 1
ATOM 777 N N . LEU A 1 97 ? -7.289 -6.896 -11.714 1.00 42.28 97 LEU A N 1
ATOM 778 C CA . LEU A 1 97 ? -6.329 -7.917 -11.291 1.00 42.28 97 LEU A CA 1
ATOM 779 C C . LEU A 1 97 ? -6.378 -9.084 -12.286 1.00 42.28 97 LEU A C 1
ATOM 781 O O . LEU A 1 97 ? -7.257 -9.941 -12.212 1.00 42.28 97 LEU A O 1
ATOM 785 N N . ALA A 1 98 ? -5.438 -9.128 -13.232 1.00 40.94 98 ALA A N 1
ATOM 786 C CA . ALA A 1 98 ? -5.311 -10.255 -14.153 1.00 40.94 98 ALA A CA 1
ATOM 787 C C . ALA A 1 98 ? -4.562 -11.419 -13.476 1.00 40.94 98 ALA A C 1
ATOM 789 O O . ALA A 1 98 ? -3.332 -11.445 -13.385 1.00 40.94 98 ALA A O 1
ATOM 790 N N . LEU A 1 99 ? -5.306 -12.409 -12.984 1.00 39.31 99 LEU A N 1
ATOM 791 C CA . LEU A 1 99 ? -4.735 -13.622 -12.399 1.00 39.31 99 LEU A CA 1
ATOM 792 C C . LEU A 1 99 ? -4.213 -14.553 -13.507 1.00 39.31 99 LEU A C 1
ATOM 794 O O . LEU A 1 99 ? -4.993 -15.157 -14.239 1.00 39.31 99 LEU A O 1
ATOM 798 N N . ARG A 1 100 ? -2.887 -14.733 -13.618 1.00 46.97 100 ARG A N 1
ATOM 799 C CA . ARG A 1 100 ? -2.335 -15.803 -14.477 1.00 46.97 100 ARG A CA 1
ATOM 800 C C . ARG A 1 100 ? -2.700 -17.184 -13.903 1.00 46.97 100 ARG A C 1
ATOM 802 O O . ARG A 1 100 ? -2.482 -17.361 -12.695 1.00 46.97 100 ARG A O 1
ATOM 809 N N . PRO A 1 101 ? -3.114 -18.169 -14.729 1.00 38.28 101 PRO A N 1
ATOM 810 C CA . PRO A 1 101 ? -3.176 -19.569 -14.318 1.00 38.28 101 PRO A CA 1
ATOM 811 C C . PRO A 1 101 ? -1.788 -20.078 -13.873 1.00 38.28 101 PRO A C 1
ATOM 813 O O . PRO A 1 101 ? -0.756 -19.582 -14.342 1.00 38.28 101 PRO A O 1
ATOM 816 N N . PRO A 1 102 ? -1.737 -21.022 -12.922 1.00 36.94 102 PRO A N 1
ATOM 817 C CA . PRO A 1 102 ? -0.517 -21.399 -12.211 1.00 36.94 102 PRO A CA 1
ATOM 818 C C . PRO A 1 102 ? 0.538 -21.978 -13.163 1.00 36.94 102 PRO A C 1
ATOM 820 O O . PRO A 1 102 ? 0.295 -22.972 -13.837 1.00 36.94 102 PRO A O 1
ATOM 823 N N . SER A 1 103 ? 1.735 -21.387 -13.202 1.00 41.81 103 SER A N 1
ATOM 824 C CA . SER A 1 103 ? 2.890 -21.956 -13.910 1.00 41.81 103 SER A CA 1
ATOM 825 C C . SER A 1 103 ? 4.108 -21.929 -12.991 1.00 41.81 103 SER A C 1
ATOM 827 O O . SER A 1 103 ? 4.534 -20.860 -12.563 1.00 41.81 103 SER A O 1
ATOM 829 N N . ARG A 1 104 ? 4.637 -23.115 -12.666 1.00 45.72 104 ARG A N 1
ATOM 830 C CA . ARG A 1 104 ? 5.604 -23.375 -11.583 1.00 45.72 104 ARG A CA 1
ATOM 831 C C . ARG A 1 104 ? 7.091 -23.391 -11.998 1.00 45.72 104 ARG A C 1
ATOM 833 O O . ARG A 1 104 ? 7.911 -23.829 -11.204 1.00 45.72 104 ARG A O 1
ATOM 840 N N . GLU A 1 105 ? 7.488 -22.946 -13.197 1.00 46.31 105 GLU A N 1
ATOM 841 C CA . GLU A 1 105 ? 8.863 -23.196 -13.694 1.00 46.31 105 GLU A CA 1
ATOM 842 C C . GLU A 1 105 ? 9.619 -21.963 -14.252 1.00 46.31 105 GLU A C 1
ATOM 844 O O . GLU A 1 105 ? 9.277 -21.466 -15.330 1.00 46.31 105 GLU A O 1
ATOM 849 N N . PRO A 1 106 ? 10.722 -21.528 -13.599 1.00 47.91 106 PRO A 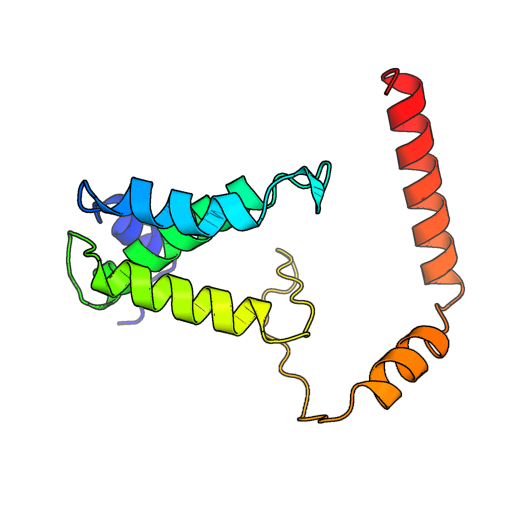N 1
ATOM 850 C CA . PRO A 1 106 ? 11.570 -20.396 -14.018 1.00 47.91 106 PRO A CA 1
ATOM 851 C C . PRO A 1 106 ? 12.257 -20.552 -15.387 1.00 47.91 106 PRO A C 1
ATOM 853 O O . PRO A 1 106 ? 12.520 -19.571 -16.076 1.00 47.91 106 PRO A O 1
ATOM 856 N N . ARG A 1 107 ? 12.531 -21.783 -15.839 1.00 51.28 107 ARG A N 1
ATOM 857 C CA . ARG A 1 107 ? 13.174 -22.018 -17.150 1.00 51.28 107 ARG A CA 1
ATOM 858 C C . ARG A 1 107 ? 12.249 -21.691 -18.325 1.00 51.28 107 ARG A C 1
ATOM 860 O O . ARG A 1 107 ? 12.704 -21.202 -19.355 1.00 51.28 107 ARG A O 1
ATOM 867 N N . LYS A 1 108 ? 10.940 -21.897 -18.152 1.00 47.78 108 LYS A N 1
ATOM 868 C CA . LYS A 1 108 ? 9.926 -21.492 -19.137 1.00 47.78 108 LYS A CA 1
ATOM 869 C C . LYS A 1 108 ? 9.752 -19.971 -19.181 1.00 47.78 108 LYS A C 1
ATOM 871 O O . LYS A 1 108 ? 9.395 -19.450 -20.229 1.00 47.78 108 LYS A O 1
ATOM 876 N N . PHE A 1 109 ? 10.050 -19.265 -18.085 1.00 45.69 109 PHE A N 1
ATOM 877 C CA . PHE A 1 109 ? 10.016 -17.801 -18.016 1.00 45.69 109 PHE A CA 1
ATOM 878 C C . PHE A 1 109 ? 11.105 -17.155 -18.880 1.00 45.69 109 PHE A C 1
ATOM 880 O O . PHE A 1 109 ? 10.780 -16.342 -19.742 1.00 45.69 109 PHE A O 1
ATOM 887 N N . ILE A 1 110 ? 12.365 -17.579 -18.737 1.00 51.66 110 ILE A N 1
ATOM 888 C CA . ILE A 1 110 ? 13.470 -17.061 -19.567 1.00 51.66 110 ILE A CA 1
ATOM 889 C C . ILE A 1 110 ? 13.206 -17.341 -21.053 1.00 51.66 110 ILE A C 1
ATOM 891 O O . ILE A 1 110 ? 13.371 -16.456 -21.889 1.00 51.66 110 ILE A O 1
ATOM 895 N N . LYS A 1 111 ? 12.698 -18.539 -21.374 1.00 48.66 111 LYS A N 1
ATOM 896 C CA . LYS A 1 111 ? 12.303 -18.884 -22.743 1.00 48.66 111 LYS A CA 1
ATOM 897 C C . LYS A 1 111 ? 11.154 -18.001 -23.257 1.00 48.66 111 LYS A C 1
ATOM 899 O O . LYS A 1 111 ? 11.235 -17.504 -24.368 1.00 48.66 111 LYS A O 1
ATOM 904 N N . SER A 1 112 ? 10.146 -17.712 -22.430 1.00 47.00 112 SER A N 1
ATOM 905 C CA . SER A 1 112 ? 9.026 -16.836 -22.814 1.00 47.00 112 SER A CA 1
ATOM 906 C C . SER A 1 112 ? 9.409 -15.367 -23.016 1.00 47.00 112 SER A C 1
ATOM 908 O O . SER A 1 112 ? 8.724 -14.673 -23.757 1.00 47.00 112 SER A O 1
ATOM 910 N N . ILE A 1 113 ? 10.490 -14.897 -22.383 1.00 49.09 113 ILE A N 1
ATOM 911 C CA . ILE A 1 113 ? 11.038 -13.556 -22.631 1.00 49.09 113 ILE A CA 1
ATOM 912 C C . ILE A 1 113 ? 11.762 -13.514 -23.975 1.00 49.09 113 ILE A C 1
ATOM 914 O O . ILE A 1 113 ? 11.605 -12.555 -24.721 1.00 49.09 113 ILE A O 1
ATOM 918 N N . ALA A 1 114 ? 12.524 -14.557 -24.302 1.00 53.69 114 ALA A N 1
ATOM 919 C CA . ALA A 1 114 ? 13.183 -14.668 -25.602 1.00 53.69 114 ALA A CA 1
ATOM 920 C C . ALA A 1 114 ? 12.180 -14.882 -26.755 1.00 53.69 114 ALA A C 1
ATOM 922 O O . ALA A 1 114 ? 12.410 -14.406 -27.862 1.00 53.69 114 ALA A O 1
ATOM 923 N N . ASP A 1 115 ? 11.052 -15.545 -26.480 1.00 48.56 115 ASP A N 1
ATOM 924 C CA . ASP A 1 115 ? 9.979 -15.807 -27.447 1.00 48.56 115 ASP A CA 1
ATOM 925 C C . ASP A 1 115 ? 8.974 -14.636 -27.581 1.00 48.56 115 ASP A C 1
ATOM 927 O O . ASP A 1 115 ? 8.019 -14.730 -28.358 1.00 48.56 115 ASP A O 1
ATOM 931 N N . LEU A 1 116 ? 9.157 -13.522 -26.852 1.00 50.44 116 LEU A N 1
ATOM 932 C CA . LEU A 1 116 ? 8.349 -12.305 -27.010 1.00 50.44 116 LEU A CA 1
ATOM 933 C C . LEU A 1 116 ? 8.663 -11.639 -28.358 1.00 50.44 116 LEU A C 1
ATOM 935 O O . LEU A 1 116 ? 9.482 -10.728 -28.466 1.00 50.44 116 LEU A O 1
ATOM 939 N N . GLN A 1 117 ? 7.972 -12.080 -29.406 1.00 51.72 117 GLN A N 1
ATOM 940 C CA . GLN A 1 117 ? 7.940 -11.364 -30.674 1.00 51.72 117 GLN A CA 1
ATOM 941 C C . GLN A 1 117 ? 7.025 -10.148 -30.537 1.00 51.72 117 GLN A C 1
ATOM 943 O O . GLN A 1 117 ? 5.797 -10.253 -30.530 1.00 51.72 117 GLN A O 1
ATOM 948 N N . PHE A 1 118 ? 7.626 -8.968 -30.412 1.00 63.53 118 PHE A N 1
ATOM 949 C CA . PHE A 1 118 ? 6.880 -7.722 -30.490 1.00 63.53 118 PHE A CA 1
ATOM 950 C C . PHE A 1 118 ? 6.398 -7.523 -31.927 1.00 63.53 118 PHE A C 1
ATOM 952 O O . PHE A 1 118 ? 7.194 -7.477 -32.864 1.00 63.53 118 PHE A O 1
ATOM 959 N N . GLY A 1 119 ? 5.081 -7.397 -32.105 1.00 68.31 119 GLY A N 1
ATOM 960 C CA . GLY A 1 119 ? 4.515 -7.056 -33.407 1.00 68.31 119 GLY A CA 1
ATOM 961 C C . GLY A 1 119 ? 5.080 -5.722 -33.929 1.00 68.31 119 GLY A C 1
ATOM 962 O O . GLY A 1 119 ? 5.411 -4.844 -33.125 1.00 68.31 119 GLY A O 1
ATOM 963 N N . PRO A 1 120 ? 5.157 -5.527 -35.257 1.00 65.00 120 PRO A N 1
ATOM 964 C CA . PRO A 1 120 ? 5.818 -4.370 -35.871 1.00 65.00 120 PRO A CA 1
ATOM 965 C C . PRO A 1 120 ? 5.269 -3.021 -35.380 1.00 65.00 120 PRO A C 1
ATOM 967 O O . PRO A 1 120 ? 6.038 -2.102 -35.113 1.00 65.00 120 PRO A O 1
ATOM 970 N N . ASN A 1 121 ? 3.959 -2.926 -35.130 1.00 65.50 121 ASN A N 1
ATOM 971 C CA . ASN A 1 121 ? 3.335 -1.720 -34.573 1.00 65.50 121 ASN A CA 1
ATOM 972 C C . ASN A 1 121 ? 3.772 -1.420 -33.130 1.00 65.50 121 ASN A C 1
ATOM 974 O O . ASN A 1 121 ? 3.873 -0.260 -32.736 1.00 65.50 121 ASN A O 1
ATOM 978 N N . THR A 1 122 ? 4.024 -2.451 -32.323 1.00 66.62 122 THR A N 1
ATOM 979 C CA . THR A 1 122 ? 4.481 -2.287 -30.938 1.00 66.62 122 THR A CA 1
ATOM 980 C C . THR A 1 122 ? 5.932 -1.821 -30.911 1.00 66.62 122 THR A C 1
ATOM 982 O O . THR A 1 122 ? 6.247 -0.891 -30.173 1.00 66.62 122 THR A O 1
ATOM 985 N N . LEU A 1 123 ? 6.787 -2.386 -31.769 1.00 70.38 123 LEU A N 1
ATOM 986 C CA . LEU A 1 123 ? 8.170 -1.928 -31.939 1.00 70.38 123 LEU A CA 1
ATOM 987 C C . LEU A 1 123 ? 8.226 -0.469 -32.393 1.00 70.38 123 LEU A C 1
ATOM 989 O O . LEU A 1 123 ? 8.942 0.331 -31.801 1.00 70.38 123 LEU A O 1
ATOM 993 N N . GLN A 1 124 ? 7.398 -0.093 -33.368 1.00 69.94 124 GLN A N 1
ATOM 994 C CA . GLN A 1 124 ? 7.348 1.277 -33.874 1.00 69.94 124 GLN A CA 1
ATOM 995 C C . GLN A 1 124 ? 6.906 2.281 -32.798 1.00 69.94 124 GLN A C 1
ATOM 997 O O . GLN A 1 124 ? 7.452 3.379 -32.703 1.00 69.94 124 GLN A O 1
ATOM 1002 N N . ARG A 1 125 ? 5.956 1.895 -31.935 1.00 69.19 125 ARG A N 1
ATOM 1003 C CA . ARG A 1 125 ? 5.530 2.714 -30.789 1.00 69.19 125 ARG A CA 1
ATOM 1004 C C . ARG A 1 125 ? 6.620 2.852 -29.732 1.00 69.19 125 ARG A C 1
ATOM 1006 O O 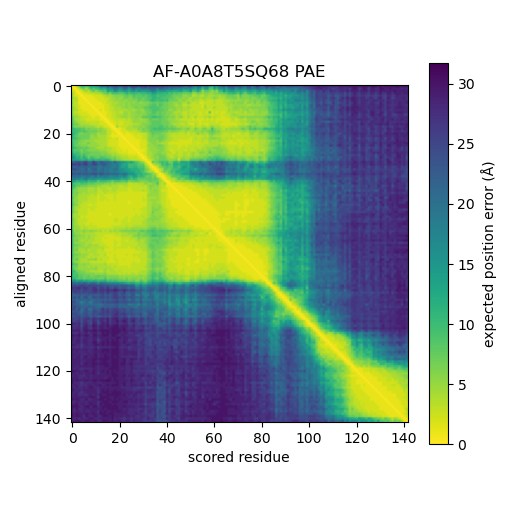. ARG A 1 125 ? 6.772 3.941 -29.186 1.00 69.19 125 ARG A O 1
ATOM 1013 N N . ILE A 1 126 ? 7.358 1.777 -29.450 1.00 70.94 126 ILE A N 1
ATOM 1014 C CA . ILE A 1 126 ? 8.480 1.800 -28.503 1.00 70.94 126 ILE A CA 1
ATOM 1015 C C . ILE A 1 126 ? 9.588 2.712 -29.034 1.00 70.94 126 ILE A C 1
ATOM 1017 O O . ILE A 1 126 ? 10.006 3.614 -28.316 1.00 70.94 126 ILE A O 1
ATOM 1021 N N . SER A 1 127 ? 9.996 2.559 -30.297 1.00 76.56 127 SER A N 1
ATOM 1022 C CA . SER A 1 127 ? 11.006 3.423 -30.919 1.00 76.56 127 SER A CA 1
ATOM 1023 C C . SER A 1 127 ? 10.590 4.894 -30.918 1.00 76.56 127 SER A C 1
ATOM 1025 O O . SER A 1 127 ? 11.360 5.734 -30.468 1.00 76.56 127 SER A O 1
ATOM 1027 N N . ALA A 1 128 ? 9.352 5.209 -31.312 1.00 76.31 128 ALA A N 1
ATOM 1028 C CA . ALA A 1 128 ? 8.865 6.589 -31.329 1.00 76.31 128 ALA A CA 1
ATOM 1029 C C . ALA A 1 128 ? 8.759 7.210 -29.922 1.00 76.31 128 ALA A C 1
ATOM 1031 O O . ALA A 1 128 ? 8.970 8.411 -29.750 1.00 76.31 128 ALA A O 1
ATOM 1032 N N . ALA A 1 129 ? 8.414 6.415 -28.904 1.00 75.56 129 ALA A N 1
ATOM 1033 C CA . ALA A 1 129 ? 8.413 6.872 -27.516 1.00 75.56 129 ALA A CA 1
ATOM 1034 C C . ALA A 1 129 ? 9.842 7.087 -26.994 1.00 75.56 129 ALA A C 1
ATOM 1036 O O . ALA A 1 129 ? 10.093 8.069 -26.299 1.00 75.56 129 ALA A O 1
ATOM 1037 N N . SER A 1 130 ? 10.773 6.210 -27.375 1.00 77.06 130 SER A N 1
ATOM 1038 C CA . SER A 1 130 ? 12.183 6.310 -27.001 1.00 77.06 130 SER A CA 1
ATOM 1039 C C . SER A 1 130 ? 12.856 7.526 -27.645 1.00 77.06 130 SER A C 1
ATOM 1041 O O . SER A 1 130 ? 13.557 8.251 -26.953 1.00 77.06 130 SER A O 1
ATOM 1043 N N . GLU A 1 131 ? 12.590 7.820 -28.921 1.00 84.88 131 GLU A N 1
ATOM 1044 C CA . GLU A 1 131 ? 13.093 9.029 -29.599 1.00 84.88 131 GLU A CA 1
ATOM 1045 C C . GLU A 1 131 ? 12.567 10.320 -28.966 1.00 84.88 131 GLU A C 1
ATOM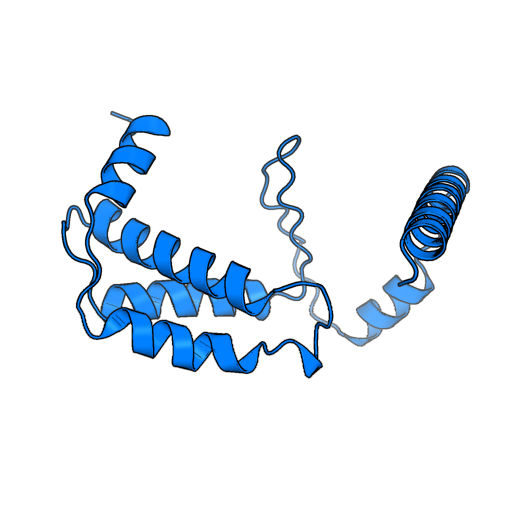 1047 O O . GLU A 1 131 ? 13.319 11.276 -28.786 1.00 84.88 131 GLU A O 1
ATOM 1052 N N . LYS A 1 132 ? 11.281 10.359 -28.593 1.00 83.12 132 LYS A N 1
ATOM 1053 C CA . LYS A 1 132 ? 10.700 11.518 -27.897 1.00 83.12 132 LYS A CA 1
ATOM 1054 C C . LYS A 1 132 ? 11.326 11.738 -26.527 1.00 83.12 132 LYS A C 1
ATOM 1056 O O . LYS A 1 132 ? 11.532 12.882 -26.141 1.00 83.12 132 LYS A O 1
ATOM 1061 N N . LEU A 1 133 ? 11.608 10.655 -25.805 1.00 66.88 133 LEU A N 1
ATOM 1062 C CA . LEU A 1 133 ? 12.270 10.727 -24.510 1.00 66.88 133 LEU A CA 1
ATOM 1063 C C . LEU A 1 133 ? 13.715 11.212 -24.657 1.00 66.88 133 LEU A C 1
ATOM 1065 O O . LEU A 1 133 ? 14.113 12.101 -23.920 1.00 66.88 133 LEU A O 1
ATOM 1069 N N . ILE A 1 134 ? 14.465 10.681 -25.627 1.00 82.94 134 ILE A N 1
ATOM 1070 C CA . ILE A 1 134 ? 15.845 11.110 -25.899 1.00 82.94 134 ILE A CA 1
ATOM 1071 C C . ILE A 1 134 ? 15.881 12.605 -26.227 1.00 82.94 134 ILE A C 1
ATOM 1073 O O . ILE A 1 134 ? 16.614 13.337 -25.575 1.00 82.94 134 ILE A O 1
ATOM 1077 N N . ARG A 1 135 ? 15.019 13.083 -27.134 1.00 80.94 135 ARG A N 1
ATOM 1078 C CA . ARG A 1 135 ? 14.922 14.521 -27.435 1.00 80.94 135 ARG A CA 1
ATOM 1079 C C . ARG A 1 135 ? 14.564 15.366 -26.223 1.00 80.94 135 ARG A C 1
ATOM 1081 O O . ARG A 1 135 ? 15.143 16.422 -26.034 1.00 80.94 135 ARG A O 1
ATOM 1088 N N . PHE A 1 136 ? 13.616 14.914 -25.406 1.00 81.19 136 PHE A N 1
ATOM 1089 C CA . PHE A 1 136 ? 13.237 15.635 -24.195 1.00 81.19 136 PHE A CA 1
ATOM 1090 C C . PHE A 1 136 ? 14.418 15.773 -23.224 1.00 81.19 136 PHE A C 1
ATOM 1092 O O . PHE A 1 136 ? 14.603 16.838 -22.643 1.00 81.19 136 PHE A O 1
ATOM 1099 N N . LEU A 1 137 ? 15.217 14.715 -23.066 1.00 78.62 137 LEU A N 1
ATOM 1100 C CA . LEU A 1 137 ? 16.403 14.720 -22.208 1.00 78.62 137 LEU A CA 1
ATOM 1101 C C . LEU A 1 137 ? 17.510 15.622 -22.777 1.00 78.62 137 LEU A C 1
ATOM 1103 O O . LEU A 1 137 ? 18.044 16.448 -22.043 1.00 78.62 137 LEU A O 1
ATOM 1107 N N . GLU A 1 138 ? 17.758 15.560 -24.089 1.00 86.12 138 GLU A N 1
ATOM 1108 C CA . GLU A 1 138 ? 18.684 16.461 -24.793 1.00 86.12 138 GLU A CA 1
ATOM 1109 C C . GLU A 1 138 ? 18.274 17.937 -24.656 1.00 86.12 138 GLU A C 1
ATOM 1111 O O . GLU A 1 138 ? 19.116 18.793 -24.397 1.00 86.12 138 GLU A O 1
ATOM 1116 N N . GLU A 1 139 ? 16.979 18.245 -24.780 1.00 85.88 139 GLU A N 1
ATOM 1117 C CA . GLU A 1 139 ? 16.430 19.601 -24.623 1.00 85.88 139 GLU A CA 1
ATOM 1118 C C . GLU A 1 139 ? 16.541 20.138 -23.187 1.00 85.88 139 GLU A C 1
ATOM 1120 O O . GLU A 1 139 ? 16.504 21.352 -22.988 1.00 85.88 139 GLU A O 1
ATOM 1125 N N . HIS A 1 140 ? 16.649 19.255 -22.191 1.00 75.31 140 HIS A N 1
ATOM 1126 C CA . HIS A 1 140 ? 16.685 19.613 -20.769 1.00 75.31 140 HIS A CA 1
ATOM 1127 C C . HIS A 1 140 ? 18.066 19.392 -20.126 1.00 75.31 140 HIS A C 1
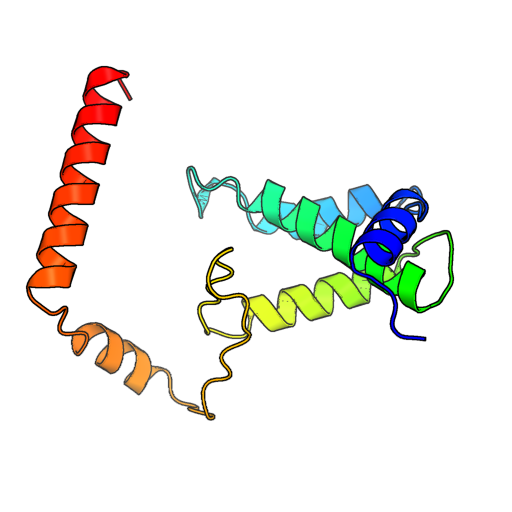ATOM 1129 O O . HIS A 1 140 ? 18.173 19.490 -18.905 1.00 75.31 140 HIS A O 1
ATOM 1135 N N . GLU A 1 141 ? 19.101 19.127 -20.935 1.00 67.56 141 GLU A N 1
ATOM 1136 C CA . GLU A 1 141 ? 20.493 18.895 -20.509 1.00 67.56 141 GLU A CA 1
ATOM 1137 C C . GLU A 1 141 ? 20.641 17.818 -19.409 1.00 67.56 141 GLU A C 1
ATOM 1139 O O . GLU A 1 141 ? 21.448 17.960 -18.486 1.00 67.56 141 GLU A O 1
ATOM 1144 N N . VAL A 1 142 ? 19.854 16.735 -19.505 1.00 50.28 142 VAL A N 1
ATOM 1145 C CA . VAL A 1 142 ? 19.930 15.549 -18.623 1.00 50.28 142 VAL A CA 1
ATOM 1146 C C . VAL A 1 142 ? 20.572 14.370 -19.340 1.00 50.28 142 VAL A C 1
ATOM 1148 O O . VAL A 1 142 ? 20.162 14.082 -20.485 1.00 50.28 142 VAL A O 1
#

Radius of gyration: 19.82 Å; Cα contacts (8 Å, |Δi|>4): 87; chains: 1; bounding box: 46×43×52 Å

Foldseek 3Di:
DDQDPVNLVVQLVQAEEDPCLLVVLLVVLVVVDCVVPPPPVVSVVSSVQLSSQQSSVCVVVVHSYGDPVSSVVSVVVVCVVVVPPDDDDCDPVDHDDDDDDDDDDPVVVVVVVVVPDDDPVRVVVVVVVVVVVVVVCVVVVD

Sequence (142 aa):
MSRTPVDVYRGLLKTRLEESIPDQIEAVTVRFTDAQFLGSKISVHLTRFLKLFTKLVAYLESRDEATLSDVTEAIDVLDYFTSTSKWWSMTRNESGLALRPPSREPRKFIKSIADLQFGPNTLQRISAASEKLIRFLEEHEV

pLDDT: mean 70.58, std 17.79, range [36.94, 93.31]

Nearest PDB structures (foldseek):
  7pfo-assembly1_7  TM=8.100E-01  e=2.430E-01  Homo sapiens
  8w0f-assembly1_7  TM=6.892E-01  e=2.745E-01  Homo sapiens
  8b9d-assembly1_7  TM=6.406E-01  e=1.792E-01  Homo sapiens
  6wgf-assembly1_3  TM=8.037E-01  e=1.338E+00  Saccharomyces cerevisiae
  6wgi-assembly1_3  TM=8.030E-01  e=1.708E+00  Saccharomyces cerevisiae